Protein AF-A0A366DLR5-F1 (afdb_monomer_lite)

pLDDT: mean 93.13, std 11.35, range [49.44, 98.81]

Radius of gyration: 15.94 Å; chains: 1; bounding box: 35×44×44 Å

Structure (mmCIF, N/CA/C/O backbone):
data_AF-A0A366DLR5-F1
#
_entry.id   AF-A0A366DLR5-F1
#
loop_
_atom_site.group_PDB
_atom_site.id
_atom_site.type_symbol
_atom_site.label_atom_id
_atom_site.label_alt_id
_atom_site.label_comp_id
_atom_site.label_asym_id
_atom_site.label_entity_id
_atom_site.label_seq_id
_atom_site.pdbx_PDB_ins_code
_atom_site.Cartn_x
_atom_site.Cartn_y
_atom_site.Cartn_z
_atom_site.occupancy
_atom_site.B_iso_or_equiv
_atom_site.auth_seq_id
_atom_site.auth_comp_id
_atom_site.auth_asym_id
_atom_site.auth_atom_id
_atom_site.pdbx_PDB_model_num
ATOM 1 N N . MET A 1 1 ? -0.662 -30.181 -22.002 1.00 49.44 1 MET A N 1
ATOM 2 C CA . MET A 1 1 ? 0.762 -29.797 -22.051 1.00 49.44 1 MET A CA 1
ATOM 3 C C . MET A 1 1 ? 0.782 -28.300 -21.798 1.00 49.44 1 MET A C 1
ATOM 5 O O . MET A 1 1 ? 0.194 -27.587 -22.597 1.00 49.44 1 MET A O 1
ATOM 9 N N . TYR A 1 2 ? 1.262 -27.847 -20.638 1.00 55.06 2 TYR A N 1
ATOM 10 C CA . TYR A 1 2 ? 1.385 -26.409 -20.377 1.00 55.06 2 TYR A CA 1
ATOM 11 C C . TYR A 1 2 ? 2.626 -25.906 -21.109 1.00 55.06 2 TYR A C 1
ATOM 13 O O . TYR A 1 2 ? 3.671 -26.548 -21.035 1.00 55.06 2 TYR A O 1
ATOM 21 N N . ASP A 1 3 ? 2.463 -24.818 -21.850 1.00 57.66 3 ASP A N 1
ATOM 22 C CA . ASP A 1 3 ? 3.530 -24.156 -22.586 1.00 57.66 3 ASP A CA 1
ATOM 23 C C . ASP A 1 3 ? 4.570 -23.614 -21.592 1.00 57.66 3 ASP A C 1
ATOM 25 O O . ASP A 1 3 ? 4.265 -22.733 -20.784 1.00 57.66 3 ASP A O 1
ATOM 29 N N . LEU A 1 4 ? 5.768 -24.207 -21.595 1.00 58.19 4 LEU A N 1
ATOM 30 C CA . LEU A 1 4 ? 6.883 -23.809 -20.730 1.00 58.19 4 LEU A CA 1
ATOM 31 C C . LEU A 1 4 ? 7.588 -22.542 -21.247 1.00 58.19 4 LEU A C 1
ATOM 33 O O . LEU A 1 4 ? 8.409 -21.988 -20.520 1.00 58.19 4 LEU A O 1
ATOM 37 N N . ASP A 1 5 ? 7.226 -22.070 -22.447 1.00 63.03 5 ASP A N 1
ATOM 38 C CA . ASP A 1 5 ? 7.783 -20.882 -23.099 1.00 63.03 5 ASP A CA 1
ATOM 39 C C . ASP A 1 5 ? 6.862 -19.654 -22.978 1.00 63.03 5 ASP A C 1
ATOM 41 O O . ASP A 1 5 ? 7.168 -18.581 -23.508 1.00 63.03 5 ASP A O 1
ATOM 45 N N . ALA A 1 6 ? 5.742 -19.771 -22.250 1.00 59.56 6 ALA A N 1
ATOM 46 C CA . ALA A 1 6 ? 4.884 -18.629 -21.966 1.00 59.56 6 ALA A CA 1
ATOM 47 C C . ALA A 1 6 ? 5.700 -17.541 -21.236 1.00 59.56 6 ALA A C 1
ATOM 49 O O . ALA A 1 6 ? 6.269 -17.810 -20.169 1.00 59.56 6 ALA A O 1
ATOM 50 N N . PRO A 1 7 ? 5.767 -16.304 -21.767 1.00 66.25 7 PRO A N 1
ATOM 51 C CA . PRO A 1 7 ? 6.563 -15.257 -21.152 1.00 66.25 7 PRO A CA 1
ATOM 52 C C . PRO A 1 7 ? 6.052 -14.989 -19.738 1.00 66.25 7 PRO A C 1
ATOM 54 O O . PRO A 1 7 ? 4.843 -14.919 -19.489 1.00 66.25 7 PRO A O 1
ATOM 57 N N . ALA A 1 8 ? 6.983 -14.830 -18.796 1.00 82.25 8 ALA A N 1
ATOM 58 C CA . ALA A 1 8 ? 6.640 -14.453 -17.435 1.00 82.25 8 ALA A CA 1
ATOM 59 C C . ALA A 1 8 ? 5.773 -13.183 -17.463 1.00 82.25 8 ALA A C 1
ATOM 61 O O . ALA A 1 8 ? 6.131 -12.195 -18.100 1.00 82.25 8 ALA A O 1
ATOM 62 N N . ILE A 1 9 ? 4.631 -13.205 -16.768 1.00 85.06 9 ILE A N 1
ATOM 63 C CA . ILE A 1 9 ? 3.697 -12.069 -16.733 1.00 85.06 9 ILE A CA 1
ATOM 64 C C . ILE A 1 9 ? 4.459 -10.800 -16.292 1.00 85.06 9 ILE A C 1
ATOM 66 O O . ILE A 1 9 ? 5.100 -10.843 -15.234 1.00 85.06 9 ILE A O 1
ATOM 70 N N . PRO A 1 10 ? 4.392 -9.672 -17.022 1.00 93.00 10 PRO A N 1
ATOM 71 C CA . PRO A 1 10 ? 5.098 -8.452 -16.633 1.00 93.00 10 PRO A CA 1
ATOM 72 C C . PRO A 1 10 ? 4.747 -8.014 -15.208 1.00 93.00 10 PRO A C 1
ATOM 74 O O . PRO A 1 10 ? 3.615 -8.202 -14.743 1.00 93.00 10 PRO A O 1
ATOM 77 N N . ILE A 1 11 ? 5.714 -7.445 -14.484 1.00 95.62 11 ILE A N 1
ATOM 78 C CA . ILE A 1 11 ? 5.525 -7.111 -13.066 1.00 95.62 11 ILE A CA 1
ATOM 79 C C . ILE A 1 11 ? 4.389 -6.101 -12.870 1.00 95.62 11 ILE A C 1
ATOM 81 O O . ILE A 1 11 ? 3.554 -6.277 -11.979 1.00 95.62 11 ILE A O 1
ATOM 85 N N . LEU A 1 12 ? 4.278 -5.120 -13.772 1.00 96.12 12 LEU A N 1
ATOM 86 C CA . LEU A 1 12 ? 3.203 -4.132 -13.760 1.00 96.12 12 LEU A CA 1
ATOM 87 C C . LEU A 1 12 ? 1.836 -4.751 -14.070 1.00 96.12 12 LEU A C 1
ATOM 89 O O . LEU A 1 12 ? 0.842 -4.371 -13.455 1.00 96.12 12 LEU A O 1
ATOM 93 N N . SER A 1 13 ? 1.763 -5.776 -14.926 1.00 96.81 13 SER A N 1
ATOM 94 C CA . SER A 1 13 ? 0.507 -6.503 -15.158 1.00 96.81 13 SER A CA 1
ATOM 95 C C . SER A 1 13 ? 0.015 -7.199 -13.886 1.00 96.81 13 SER A C 1
ATOM 97 O O . SER A 1 13 ? -1.176 -7.146 -13.578 1.00 96.81 13 SER A O 1
ATOM 99 N N . ARG A 1 14 ? 0.919 -7.801 -13.098 1.00 97.19 14 ARG A N 1
ATOM 100 C CA . ARG A 1 14 ? 0.565 -8.398 -11.795 1.00 97.19 14 ARG A CA 1
ATOM 101 C C . ARG A 1 14 ? 0.145 -7.329 -10.788 1.00 97.19 14 ARG A C 1
ATOM 103 O O . ARG A 1 14 ? -0.864 -7.501 -10.110 1.00 97.19 14 ARG A O 1
ATOM 110 N N . HIS A 1 15 ? 0.881 -6.218 -10.730 1.00 98.00 15 HIS A N 1
ATOM 111 C CA . HIS A 1 15 ? 0.552 -5.064 -9.890 1.00 98.00 15 HIS A CA 1
ATOM 112 C C . HIS A 1 15 ? -0.872 -4.553 -10.164 1.00 98.00 15 HIS A C 1
ATOM 114 O O . HIS A 1 15 ? -1.688 -4.463 -9.243 1.00 98.00 15 HIS A O 1
ATOM 120 N N . PHE A 1 16 ? -1.217 -4.306 -11.432 1.00 98.00 16 PHE A N 1
ATOM 121 C CA . PHE A 1 16 ? -2.553 -3.838 -11.803 1.00 98.00 16 PHE A CA 1
ATOM 122 C C . PHE A 1 16 ? -3.643 -4.892 -11.581 1.00 98.00 16 PHE A C 1
ATOM 124 O O . PHE A 1 16 ? -4.751 -4.538 -11.176 1.00 98.00 16 PHE A O 1
ATOM 131 N N . ALA A 1 17 ? -3.340 -6.179 -11.772 1.00 98.38 17 ALA A N 1
ATOM 132 C CA . ALA A 1 17 ? -4.280 -7.254 -11.466 1.00 98.38 17 ALA A CA 1
ATOM 133 C C . ALA A 1 17 ? -4.634 -7.284 -9.971 1.00 98.38 17 ALA A C 1
ATOM 135 O O . ALA A 1 17 ? -5.813 -7.301 -9.616 1.00 98.38 17 ALA A O 1
ATOM 136 N N . PHE A 1 18 ? -3.640 -7.215 -9.079 1.00 98.69 18 PHE A N 1
ATOM 137 C CA . PHE A 1 18 ? -3.898 -7.165 -7.638 1.00 98.69 18 PHE A CA 1
ATOM 138 C C . PHE A 1 18 ? -4.658 -5.902 -7.228 1.00 98.69 18 PHE A C 1
ATOM 140 O O . PHE A 1 18 ? -5.573 -5.984 -6.408 1.00 98.69 18 PHE A O 1
ATOM 147 N N . GLN A 1 19 ? -4.357 -4.753 -7.840 1.00 98.62 19 GLN A N 1
ATOM 148 C CA . GLN A 1 19 ? -5.147 -3.539 -7.646 1.00 98.62 19 GLN A CA 1
ATOM 149 C C . GLN A 1 19 ? -6.617 -3.740 -8.052 1.00 98.62 19 GLN A C 1
ATOM 151 O O . GLN A 1 19 ? -7.512 -3.388 -7.283 1.00 98.62 19 GLN A O 1
ATOM 156 N N . ALA A 1 20 ? -6.889 -4.318 -9.224 1.00 98.69 20 ALA A N 1
ATOM 157 C CA . ALA A 1 20 ? -8.253 -4.562 -9.694 1.00 98.69 20 ALA A CA 1
ATOM 158 C C . ALA A 1 20 ? -9.023 -5.529 -8.777 1.00 98.69 20 ALA A C 1
ATOM 160 O O . ALA A 1 20 ? -10.197 -5.296 -8.470 1.00 98.69 20 ALA A O 1
ATOM 161 N N . ILE A 1 21 ? -8.353 -6.577 -8.289 1.00 98.62 21 ILE A N 1
ATOM 162 C CA . ILE A 1 21 ? -8.916 -7.532 -7.327 1.00 98.62 21 ILE A CA 1
ATOM 163 C C . ILE A 1 21 ? -9.238 -6.825 -6.004 1.00 98.62 21 ILE A C 1
ATOM 165 O O . ILE A 1 21 ? -10.355 -6.950 -5.502 1.00 98.62 21 ILE A O 1
ATOM 169 N N . CYS A 1 22 ? -8.304 -6.028 -5.474 1.00 98.69 22 CYS A N 1
ATOM 170 C CA . CYS A 1 22 ? -8.506 -5.247 -4.256 1.00 98.69 22 CYS A CA 1
ATOM 171 C C . CYS A 1 22 ? -9.728 -4.323 -4.368 1.00 98.69 22 CYS A C 1
ATOM 173 O O . CYS A 1 22 ? -10.607 -4.358 -3.508 1.00 98.69 22 CYS A O 1
ATOM 175 N N . ILE A 1 23 ? -9.821 -3.545 -5.453 1.00 98.62 23 ILE A N 1
ATOM 176 C CA . ILE A 1 23 ? -10.939 -2.624 -5.709 1.00 98.62 23 ILE A CA 1
ATOM 177 C C . ILE A 1 23 ? -12.269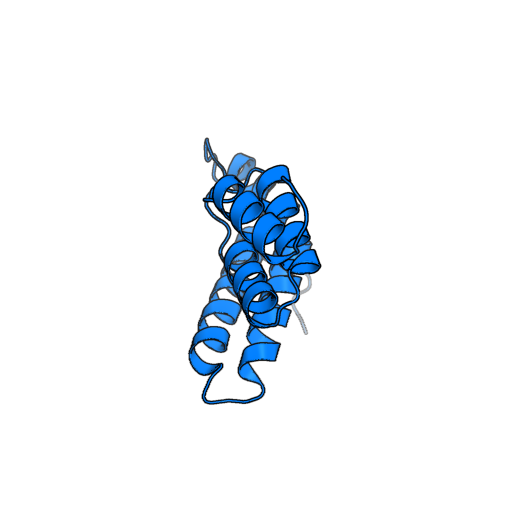 -3.381 -5.759 1.00 98.62 23 ILE A C 1
ATOM 179 O O . ILE A 1 23 ? -13.262 -2.931 -5.182 1.00 98.62 23 ILE A O 1
ATOM 183 N N . SER A 1 24 ? -12.287 -4.523 -6.448 1.00 98.38 24 SER A N 1
ATOM 184 C CA . SER A 1 24 ? -13.490 -5.337 -6.618 1.00 98.38 24 SER A CA 1
ATOM 185 C C . SER A 1 24 ? -13.969 -5.883 -5.280 1.00 98.38 24 SER A C 1
ATOM 187 O O . SER A 1 24 ? -15.108 -5.637 -4.901 1.00 98.38 24 SER A O 1
ATOM 189 N N . TYR A 1 25 ? -13.096 -6.533 -4.514 1.00 98.56 25 TYR A N 1
ATOM 190 C CA . TYR A 1 25 ? -13.450 -7.055 -3.198 1.00 98.56 25 TYR A CA 1
ATOM 191 C C . TYR A 1 25 ? -13.815 -5.947 -2.203 1.00 98.56 25 TYR A C 1
ATOM 193 O O . TYR A 1 25 ? -14.840 -6.027 -1.530 1.00 98.56 25 TYR A O 1
ATOM 201 N N . TYR A 1 26 ? -13.055 -4.849 -2.148 1.00 98.19 26 TYR A N 1
ATOM 202 C CA . TYR A 1 26 ? -13.353 -3.764 -1.210 1.00 98.19 26 TYR A CA 1
ATOM 203 C C . TYR A 1 26 ? -14.712 -3.101 -1.481 1.00 98.19 26 TYR A C 1
ATOM 205 O O . TYR A 1 26 ? -15.335 -2.569 -0.557 1.00 98.19 26 TYR A O 1
ATOM 213 N N . ARG A 1 27 ? -15.208 -3.145 -2.726 1.00 98.12 27 ARG A N 1
ATOM 214 C CA . ARG A 1 27 ? -16.564 -2.693 -3.073 1.00 98.12 27 ARG A CA 1
ATOM 215 C C . ARG A 1 27 ? -17.653 -3.506 -2.363 1.00 98.12 27 ARG A C 1
ATOM 217 O O . ARG A 1 27 ? -18.645 -2.912 -1.959 1.00 98.12 27 ARG A O 1
ATOM 224 N N . TRP A 1 28 ? -17.450 -4.810 -2.178 1.00 97.69 28 TRP A N 1
ATOM 225 C CA . TRP A 1 28 ? -18.421 -5.742 -1.583 1.00 97.69 28 TRP A CA 1
ATOM 226 C C . TRP A 1 28 ? -18.239 -5.972 -0.078 1.00 97.69 28 TRP A C 1
ATOM 228 O O . TRP A 1 28 ? -19.001 -6.719 0.523 1.00 97.69 28 TRP A O 1
ATOM 238 N N . ARG A 1 29 ? -17.265 -5.304 0.549 1.00 97.50 29 ARG A N 1
ATOM 239 C CA . ARG A 1 29 ? -16.853 -5.508 1.953 1.00 97.50 29 ARG A CA 1
ATOM 240 C C . ARG A 1 29 ? -17.966 -5.442 3.014 1.00 97.50 29 ARG A C 1
ATOM 242 O O . ARG A 1 29 ? -17.753 -5.945 4.105 1.00 97.50 29 ARG A O 1
ATOM 249 N N . ASP A 1 30 ? -19.069 -4.746 2.729 1.00 96.44 30 ASP A N 1
ATOM 250 C CA . ASP A 1 30 ? -20.182 -4.535 3.670 1.00 96.44 30 ASP A CA 1
ATOM 251 C C . ASP A 1 30 ? -21.371 -5.479 3.364 1.00 96.44 30 ASP A C 1
ATOM 253 O O . ASP A 1 30 ? -22.408 -5.395 4.015 1.00 96.44 30 ASP A O 1
ATOM 257 N N . VAL A 1 31 ? -21.243 -6.338 2.342 1.00 96.81 31 VAL A N 1
ATOM 258 C CA . VAL A 1 31 ? -22.293 -7.244 1.838 1.00 96.81 31 VAL A CA 1
ATOM 259 C C . VAL A 1 31 ? -21.855 -8.710 1.893 1.00 96.81 31 VAL A C 1
ATOM 261 O O . VAL A 1 31 ? -22.683 -9.577 2.147 1.00 96.81 31 VAL A O 1
ATOM 264 N N . ASP A 1 32 ? -20.574 -8.988 1.648 1.00 96.62 32 ASP A N 1
ATOM 265 C CA . ASP A 1 32 ? -19.990 -10.331 1.670 1.00 96.62 32 ASP A CA 1
ATOM 266 C C . ASP A 1 32 ? -18.874 -10.395 2.723 1.00 96.62 32 ASP A C 1
ATOM 268 O O . ASP A 1 32 ? -17.875 -9.671 2.636 1.00 96.62 32 ASP A O 1
ATOM 272 N N . ASP A 1 33 ? -19.036 -11.287 3.702 1.00 94.88 33 ASP A N 1
ATOM 273 C CA . ASP A 1 33 ? -18.113 -11.473 4.825 1.00 94.88 33 ASP A CA 1
ATOM 274 C C . ASP A 1 33 ? -16.690 -11.857 4.377 1.00 94.88 33 ASP A C 1
ATOM 276 O O . ASP A 1 33 ? -15.709 -11.541 5.059 1.00 94.88 33 ASP A O 1
ATOM 280 N N . PHE A 1 34 ? -16.534 -12.478 3.203 1.00 96.12 34 PHE A N 1
ATOM 281 C CA . PHE A 1 34 ? -15.225 -12.830 2.646 1.00 96.12 34 PHE A CA 1
ATOM 282 C C . PHE A 1 34 ? -14.555 -11.666 1.916 1.00 96.12 34 PHE A C 1
ATOM 284 O O . PHE A 1 34 ? -13.330 -11.653 1.743 1.00 96.12 34 PHE A O 1
ATOM 291 N N . ALA A 1 35 ? -15.324 -10.657 1.508 1.00 97.88 35 ALA A N 1
ATOM 292 C CA . ALA A 1 35 ? -14.829 -9.623 0.616 1.00 97.88 35 ALA A CA 1
ATOM 293 C C . ALA A 1 35 ? -13.771 -8.730 1.276 1.00 97.88 35 ALA A C 1
ATOM 295 O O . ALA A 1 35 ? -12.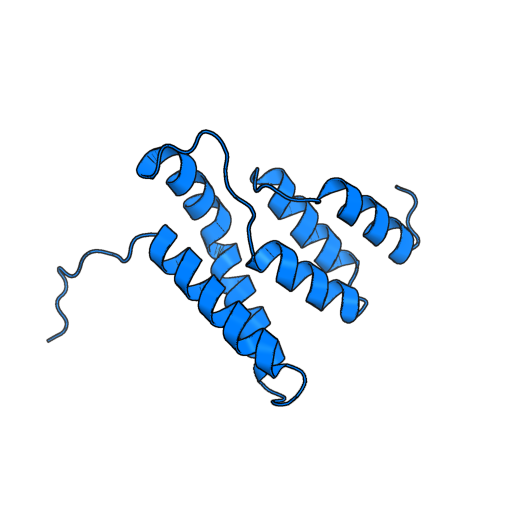801 -8.332 0.631 1.00 97.88 35 ALA A O 1
ATOM 296 N N . ILE A 1 36 ? -13.864 -8.465 2.583 1.00 98.06 36 ILE A N 1
ATOM 297 C CA . ILE A 1 36 ? -12.792 -7.729 3.267 1.00 98.06 36 ILE A CA 1
ATOM 298 C C . ILE A 1 36 ? -11.477 -8.526 3.301 1.00 98.06 36 ILE A C 1
ATOM 300 O O . ILE A 1 36 ? -10.407 -7.936 3.153 1.00 98.06 36 ILE A O 1
ATOM 304 N N . GLY A 1 37 ? -11.550 -9.853 3.454 1.00 98.19 37 GLY A N 1
ATOM 305 C CA . GLY A 1 37 ? -10.391 -10.746 3.420 1.00 98.19 37 GLY A CA 1
ATOM 306 C C . GLY A 1 37 ? -9.726 -10.751 2.045 1.00 98.19 37 GLY A C 1
ATOM 307 O O . GLY A 1 37 ? -8.525 -10.506 1.949 1.00 98.19 37 GLY A O 1
ATOM 308 N N . GLY A 1 38 ? -10.518 -10.901 0.980 1.00 98.50 38 GLY A N 1
ATOM 309 C CA . GLY A 1 38 ? -10.020 -10.864 -0.399 1.00 98.50 38 GLY A CA 1
ATOM 310 C C . GLY A 1 38 ? -9.360 -9.532 -0.773 1.00 98.50 38 GLY A C 1
ATOM 311 O O . GLY A 1 38 ? -8.336 -9.510 -1.458 1.00 98.50 38 GLY A O 1
ATOM 312 N N . ALA A 1 39 ? -9.885 -8.406 -0.275 1.00 98.69 39 ALA A N 1
ATOM 313 C CA . ALA A 1 39 ? -9.268 -7.097 -0.489 1.00 98.69 39 ALA A CA 1
ATOM 314 C C . ALA A 1 39 ? -7.889 -6.981 0.184 1.00 98.69 39 ALA A C 1
ATOM 316 O O . ALA A 1 39 ? -6.974 -6.389 -0.391 1.00 98.69 39 ALA A O 1
ATOM 317 N N . ILE A 1 40 ? -7.738 -7.540 1.388 1.00 98.75 40 ILE A N 1
ATOM 318 C CA . ILE A 1 40 ? -6.472 -7.543 2.133 1.00 98.75 40 ILE A CA 1
ATOM 319 C C . ILE A 1 40 ? -5.454 -8.458 1.465 1.00 98.75 40 ILE A C 1
ATOM 321 O O . ILE A 1 40 ? -4.333 -8.021 1.230 1.00 98.75 40 ILE A O 1
ATOM 325 N N . GLU A 1 41 ? -5.845 -9.675 1.095 1.00 98.75 41 GLU A N 1
ATOM 326 C CA . GLU A 1 41 ? -4.950 -10.624 0.428 1.00 98.75 41 GLU A CA 1
ATOM 327 C C . GLU A 1 41 ? -4.412 -10.044 -0.891 1.00 98.75 41 GLU A C 1
ATOM 329 O O . GLU A 1 41 ? -3.220 -10.131 -1.192 1.00 98.75 41 GLU A O 1
ATOM 334 N N . ALA A 1 42 ? -5.275 -9.381 -1.667 1.00 98.75 42 ALA A N 1
ATOM 335 C CA . ALA A 1 42 ? -4.861 -8.682 -2.877 1.00 98.75 42 ALA A CA 1
ATOM 336 C C . ALA A 1 42 ? -3.874 -7.545 -2.576 1.00 98.75 42 ALA A C 1
ATOM 338 O O . ALA A 1 42 ? -2.881 -7.380 -3.289 1.00 98.75 42 ALA A O 1
ATOM 339 N N . CYS A 1 43 ? -4.102 -6.787 -1.500 1.00 98.81 43 CYS A N 1
ATOM 340 C CA . CYS A 1 43 ? -3.147 -5.781 -1.058 1.00 98.81 43 CYS A CA 1
ATOM 341 C C . CYS A 1 43 ? -1.797 -6.394 -0.685 1.00 98.81 43 CYS A C 1
ATOM 343 O O . CYS A 1 43 ? -0.773 -5.908 -1.153 1.00 98.81 43 CYS A O 1
ATOM 345 N N . GLU A 1 44 ? -1.777 -7.454 0.117 1.00 98.75 44 GLU A N 1
ATOM 346 C CA . GLU A 1 44 ? -0.551 -8.130 0.551 1.00 98.75 44 GLU A CA 1
ATOM 347 C C . GLU A 1 44 ? 0.247 -8.670 -0.638 1.00 98.75 44 GLU A C 1
ATOM 349 O O . GLU A 1 44 ? 1.450 -8.421 -0.735 1.00 98.75 44 GLU A O 1
ATOM 354 N N . LYS A 1 45 ? -0.427 -9.314 -1.599 1.00 98.69 45 LYS A N 1
ATOM 355 C CA . LYS A 1 45 ? 0.185 -9.769 -2.856 1.00 98.69 45 LYS A CA 1
ATOM 356 C C . LYS A 1 45 ? 0.760 -8.613 -3.673 1.00 98.69 45 LYS A C 1
ATOM 358 O O . LYS A 1 45 ? 1.858 -8.730 -4.209 1.00 98.69 45 LYS A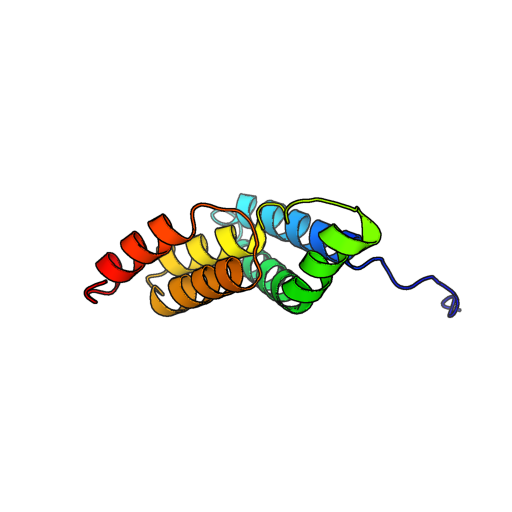 O 1
ATOM 363 N N . SER A 1 46 ? 0.054 -7.485 -3.737 1.00 98.56 46 SER A N 1
ATOM 364 C CA . SER A 1 46 ? 0.549 -6.287 -4.418 1.00 98.56 46 SER A CA 1
ATOM 365 C C . SER A 1 46 ? 1.768 -5.675 -3.727 1.00 98.56 46 SER A C 1
ATOM 367 O O . SER A 1 46 ? 2.680 -5.212 -4.403 1.00 98.56 46 SER A O 1
ATOM 369 N N . LEU A 1 47 ? 1.789 -5.672 -2.394 1.00 98.50 47 LEU A N 1
ATOM 370 C CA . LEU A 1 47 ? 2.895 -5.151 -1.592 1.00 98.50 47 LEU A CA 1
ATOM 371 C C . LEU A 1 47 ? 4.134 -6.046 -1.667 1.00 98.50 47 LEU A C 1
ATOM 373 O O . LEU A 1 47 ? 5.252 -5.547 -1.624 1.00 98.50 47 LEU A O 1
ATOM 377 N N . ALA A 1 48 ? 3.956 -7.358 -1.827 1.00 98.50 48 ALA A N 1
ATOM 378 C CA . ALA A 1 48 ? 5.068 -8.290 -2.004 1.00 98.50 48 ALA A CA 1
ATOM 379 C C . ALA A 1 48 ? 5.912 -7.987 -3.257 1.00 98.50 48 ALA A C 1
ATOM 381 O O . ALA A 1 48 ? 7.092 -8.326 -3.298 1.00 98.50 48 ALA A O 1
ATOM 382 N N . ILE A 1 49 ? 5.321 -7.332 -4.261 1.00 98.31 49 ILE A N 1
ATOM 383 C CA . ILE A 1 49 ? 5.991 -6.947 -5.509 1.00 98.31 49 ILE A CA 1
ATOM 384 C C . ILE A 1 49 ? 6.187 -5.433 -5.655 1.00 98.31 49 ILE A C 1
ATOM 386 O O . ILE A 1 49 ? 6.580 -4.979 -6.728 1.00 98.31 49 ILE A O 1
ATOM 390 N N . SER A 1 50 ? 5.912 -4.631 -4.621 1.00 98.19 50 SER A N 1
ATOM 391 C CA . SER A 1 50 ? 5.842 -3.172 -4.763 1.00 98.19 50 SER A CA 1
ATOM 392 C C . SER A 1 50 ? 7.174 -2.551 -5.181 1.00 98.19 50 SER A C 1
ATOM 394 O O . SER A 1 50 ? 7.198 -1.755 -6.108 1.00 98.19 50 SER A O 1
ATOM 396 N N . LYS A 1 51 ? 8.304 -2.968 -4.603 1.00 98.00 51 LYS A N 1
ATOM 397 C CA . LYS A 1 51 ? 9.625 -2.455 -5.015 1.00 98.00 51 LYS A CA 1
ATOM 398 C C . LYS A 1 51 ? 9.930 -2.721 -6.490 1.00 98.00 51 LYS A C 1
ATOM 400 O O . LYS A 1 51 ? 10.321 -1.808 -7.204 1.00 98.00 51 LYS A O 1
ATOM 405 N N . LEU A 1 52 ? 9.662 -3.942 -6.954 1.00 97.50 52 LEU A N 1
ATOM 406 C CA . LEU A 1 52 ? 9.868 -4.317 -8.355 1.00 97.50 52 LEU A CA 1
ATOM 407 C C . LEU A 1 52 ? 8.924 -3.545 -9.289 1.00 97.50 52 LEU A C 1
ATOM 409 O O . LEU A 1 52 ? 9.319 -3.140 -10.375 1.00 97.50 52 LEU A O 1
ATOM 413 N N . ALA A 1 53 ? 7.679 -3.306 -8.866 1.00 97.69 53 ALA A N 1
ATOM 414 C CA . ALA A 1 53 ? 6.740 -2.488 -9.628 1.00 97.69 53 ALA A CA 1
ATOM 415 C C . ALA A 1 53 ? 7.179 -1.013 -9.693 1.00 97.69 53 ALA A C 1
ATOM 417 O O . ALA A 1 53 ? 7.092 -0.401 -10.753 1.00 97.69 53 ALA A O 1
ATOM 418 N N . ALA A 1 54 ? 7.678 -0.448 -8.590 1.00 97.31 54 ALA A N 1
ATOM 419 C CA . ALA A 1 54 ? 8.227 0.906 -8.549 1.00 97.31 54 ALA A CA 1
ATOM 420 C C . ALA A 1 54 ? 9.422 1.066 -9.506 1.00 97.31 54 ALA A C 1
ATOM 422 O O . ALA A 1 54 ? 9.470 2.026 -10.273 1.00 97.31 54 ALA A O 1
ATOM 423 N N . GLU A 1 55 ? 10.344 0.100 -9.509 1.00 96.25 55 GLU A N 1
ATOM 424 C CA . GLU A 1 55 ? 11.475 0.058 -10.442 1.00 96.25 55 GLU A CA 1
ATOM 425 C C . GLU A 1 55 ? 11.007 -0.031 -11.902 1.00 96.25 55 GLU A C 1
ATOM 427 O O . GLU A 1 55 ? 11.489 0.724 -12.745 1.00 96.25 55 GLU A O 1
ATOM 432 N N . ALA A 1 56 ? 10.021 -0.884 -12.201 1.00 95.69 56 ALA A N 1
ATOM 433 C CA . ALA A 1 56 ? 9.478 -1.024 -13.552 1.00 95.69 56 ALA A CA 1
ATOM 434 C C . ALA A 1 56 ? 8.795 0.255 -14.066 1.00 95.69 56 ALA A C 1
ATOM 436 O O . ALA A 1 56 ? 8.954 0.593 -15.238 1.00 95.69 56 ALA A O 1
ATOM 437 N N . PHE A 1 57 ? 8.110 1.025 -13.210 1.00 96.06 57 PHE A N 1
ATOM 438 C CA . PHE A 1 57 ? 7.568 2.332 -13.610 1.00 96.06 57 PHE A CA 1
ATOM 439 C C . PHE A 1 57 ? 8.661 3.303 -14.083 1.00 96.06 57 PHE A C 1
ATOM 441 O O . PHE A 1 57 ? 8.454 4.046 -15.040 1.00 96.06 57 PHE A O 1
ATOM 448 N N . ILE A 1 58 ? 9.831 3.291 -13.441 1.00 93.62 58 ILE A N 1
ATOM 449 C CA . ILE A 1 58 ? 10.947 4.174 -13.805 1.00 93.62 58 ILE A CA 1
ATOM 450 C C . ILE A 1 58 ? 11.681 3.645 -15.044 1.00 93.62 58 ILE A C 1
ATOM 452 O O . ILE A 1 58 ? 11.992 4.408 -15.953 1.00 93.62 58 ILE A O 1
ATOM 456 N N . ILE A 1 59 ? 11.986 2.346 -15.082 1.00 90.81 59 ILE A N 1
ATOM 457 C CA . ILE A 1 59 ? 12.888 1.761 -16.084 1.00 90.81 59 ILE A CA 1
ATOM 458 C C . ILE A 1 59 ? 12.147 1.391 -17.371 1.00 90.81 59 ILE A C 1
ATOM 460 O O . ILE A 1 59 ? 12.599 1.737 -18.463 1.00 90.81 59 ILE A O 1
ATOM 464 N N . GLU A 1 60 ? 11.033 0.667 -17.251 1.00 87.50 60 GLU A N 1
ATOM 465 C CA . GLU A 1 60 ? 10.302 0.111 -18.396 1.00 87.50 60 GLU A CA 1
ATOM 466 C C . GLU A 1 60 ? 9.375 1.170 -18.999 1.00 87.50 60 GLU A C 1
ATOM 468 O O . GLU A 1 60 ? 9.420 1.428 -20.202 1.00 87.50 60 GLU A O 1
ATOM 473 N N . GLU A 1 61 ? 8.601 1.844 -18.145 1.00 85.94 61 GLU A N 1
ATOM 474 C CA . GLU A 1 61 ? 7.611 2.844 -18.567 1.00 85.94 61 GLU A CA 1
ATOM 475 C C . GLU A 1 61 ? 8.187 4.265 -18.675 1.00 85.94 61 GLU A C 1
ATOM 477 O O . GLU A 1 61 ? 7.530 5.157 -19.213 1.00 85.94 61 GLU A O 1
ATOM 482 N N . LYS A 1 62 ? 9.430 4.485 -18.217 1.00 90.06 62 LYS A N 1
ATOM 483 C CA . LYS A 1 62 ? 10.145 5.775 -18.284 1.00 90.06 62 LYS A CA 1
ATOM 484 C C . LYS A 1 62 ? 9.406 6.925 -17.598 1.00 90.06 62 LYS A C 1
ATOM 486 O O . LYS A 1 62 ? 9.424 8.056 -18.081 1.00 90.06 62 LYS A O 1
ATOM 491 N N . PHE A 1 63 ? 8.737 6.647 -16.482 1.00 89.81 63 PHE A N 1
ATOM 492 C CA . PHE A 1 63 ? 8.092 7.696 -15.701 1.00 89.81 63 PHE A CA 1
ATOM 493 C C . PHE A 1 63 ? 9.141 8.461 -14.890 1.00 89.81 63 PHE A C 1
ATOM 495 O O . PHE A 1 63 ? 9.963 7.860 -14.201 1.00 89.81 63 PHE A O 1
ATOM 502 N N . ASP A 1 64 ? 9.044 9.791 -14.887 1.00 91.12 64 ASP A N 1
ATOM 503 C CA . ASP A 1 64 ? 9.878 10.646 -14.028 1.00 91.12 64 ASP A CA 1
ATOM 504 C C . ASP A 1 64 ? 9.544 10.477 -12.536 1.00 91.12 64 ASP A C 1
ATOM 506 O O . ASP A 1 64 ? 10.351 10.785 -11.659 1.00 91.12 64 ASP A O 1
ATOM 510 N N . ILE A 1 65 ? 8.327 10.009 -12.241 1.00 91.50 65 ILE A N 1
ATOM 511 C CA . ILE A 1 65 ? 7.787 9.847 -10.892 1.00 91.50 65 ILE A CA 1
ATOM 512 C C . ILE A 1 65 ? 6.970 8.557 -10.784 1.00 91.50 65 ILE A C 1
ATOM 514 O O . ILE A 1 65 ? 6.139 8.255 -11.641 1.00 91.50 65 ILE A O 1
ATOM 518 N N . ILE A 1 66 ? 7.149 7.818 -9.689 1.00 95.31 66 ILE A N 1
ATOM 519 C CA . ILE A 1 66 ? 6.338 6.629 -9.406 1.00 95.31 66 ILE A CA 1
ATOM 520 C C . ILE A 1 66 ? 4.913 7.097 -9.044 1.00 95.31 66 ILE A C 1
ATOM 522 O O . ILE A 1 66 ? 4.765 7.991 -8.203 1.00 95.31 66 ILE A O 1
ATOM 526 N N . PRO A 1 67 ? 3.846 6.536 -9.647 1.00 96.31 67 PRO A N 1
ATOM 527 C CA . PRO A 1 67 ? 2.473 6.977 -9.396 1.00 96.31 67 PRO A CA 1
ATOM 528 C C . PRO A 1 67 ? 2.013 6.668 -7.963 1.00 96.31 67 PRO A C 1
ATOM 530 O O . PRO A 1 67 ? 2.762 6.178 -7.121 1.00 96.31 67 PRO A O 1
ATOM 533 N N . SER A 1 68 ? 0.754 6.962 -7.640 1.00 96.94 68 SER A N 1
ATOM 534 C CA . SER A 1 68 ? 0.193 6.561 -6.348 1.00 96.94 68 SER A CA 1
ATOM 535 C C . SER A 1 68 ? -0.133 5.069 -6.304 1.00 96.94 68 SER A C 1
ATOM 537 O O . SER A 1 68 ? -0.769 4.557 -7.224 1.00 96.94 68 SER A O 1
ATOM 539 N N . HIS A 1 69 ? 0.190 4.392 -5.201 1.00 98.06 69 HIS A N 1
ATOM 540 C CA . HIS A 1 69 ? -0.109 2.968 -5.043 1.00 98.06 69 HIS A CA 1
ATOM 541 C C . HIS A 1 69 ? -1.463 2.734 -4.355 1.00 98.06 69 HIS A C 1
ATOM 543 O O . HIS A 1 69 ? -1.615 2.971 -3.151 1.00 98.06 69 HIS A O 1
ATOM 549 N N . HIS A 1 70 ? -2.433 2.164 -5.081 1.00 98.56 70 HIS A N 1
ATOM 550 C CA . HIS A 1 70 ? -3.776 1.909 -4.544 1.00 98.56 70 HIS A CA 1
ATOM 551 C C . HIS A 1 70 ? -3.765 0.992 -3.310 1.00 98.56 70 HIS A C 1
ATOM 553 O O . HIS A 1 70 ? -4.269 1.377 -2.256 1.00 98.56 70 HIS A O 1
ATOM 559 N N . CYS A 1 71 ? -3.155 -0.196 -3.414 1.00 98.69 71 CYS A N 1
ATOM 560 C CA . CYS A 1 71 ? -3.176 -1.188 -2.335 1.00 98.69 71 CYS A CA 1
ATOM 561 C C . CYS A 1 71 ? -2.516 -0.715 -1.030 1.00 98.69 71 CYS A C 1
ATOM 563 O O . CYS A 1 71 ? -3.066 -0.978 0.036 1.00 98.69 71 CYS A O 1
ATOM 565 N N . PHE A 1 72 ? -1.411 0.046 -1.071 1.00 98.69 72 PHE A N 1
ATOM 566 C CA . PHE A 1 72 ? -0.849 0.653 0.147 1.00 98.69 72 PHE A CA 1
ATOM 567 C C . PHE A 1 72 ? -1.867 1.559 0.846 1.00 98.69 72 PHE A C 1
ATOM 569 O O . PHE A 1 72 ? -2.111 1.424 2.048 1.00 98.69 72 PHE A O 1
ATOM 576 N N . LYS A 1 73 ? -2.503 2.463 0.088 1.00 98.56 73 LYS A N 1
ATOM 577 C CA . LYS A 1 73 ? -3.505 3.391 0.625 1.00 98.56 73 LYS A CA 1
ATOM 578 C C . LYS A 1 73 ? -4.722 2.645 1.165 1.00 98.56 73 LYS A C 1
ATOM 580 O O . LYS A 1 73 ? -5.168 2.930 2.277 1.00 98.56 73 LYS A O 1
ATOM 585 N N . GLN A 1 74 ? -5.252 1.698 0.396 1.00 98.69 74 GLN A N 1
ATOM 586 C CA . GLN A 1 74 ? -6.455 0.953 0.748 1.00 98.69 74 GLN A CA 1
ATOM 587 C C . GLN A 1 74 ? -6.228 0.070 1.978 1.00 98.69 74 GLN A C 1
ATOM 589 O O . GLN A 1 74 ? -7.060 0.072 2.887 1.00 98.69 74 GLN A O 1
ATOM 594 N N . TYR A 1 75 ? -5.084 -0.613 2.066 1.00 98.69 75 TYR A N 1
ATOM 595 C CA . TYR A 1 75 ? -4.762 -1.448 3.219 1.00 98.69 75 TYR A CA 1
ATOM 596 C C . TYR A 1 75 ? -4.533 -0.608 4.480 1.00 98.69 75 TYR A C 1
ATOM 598 O O . TYR A 1 75 ? -5.074 -0.926 5.537 1.00 98.69 75 TYR A O 1
ATOM 606 N N . ALA A 1 76 ? -3.849 0.536 4.366 1.00 98.56 76 ALA A N 1
ATOM 607 C CA . ALA A 1 76 ? -3.708 1.462 5.487 1.00 98.56 76 ALA A CA 1
ATOM 608 C C . AL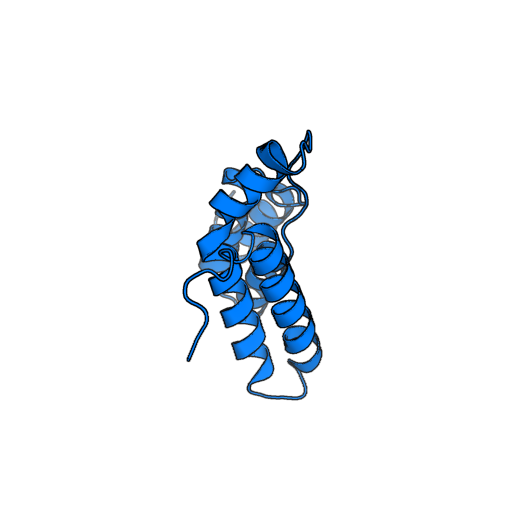A A 1 76 ? -5.071 1.980 5.989 1.00 98.56 76 ALA A C 1
ATOM 610 O O . ALA A 1 76 ? -5.258 2.121 7.193 1.00 98.56 76 ALA A O 1
ATOM 611 N N . ILE A 1 77 ? -6.038 2.239 5.095 1.00 98.12 77 ILE A N 1
ATOM 612 C CA . ILE A 1 77 ? -7.415 2.615 5.475 1.00 98.12 77 ILE A CA 1
ATOM 613 C C . ILE A 1 77 ? -8.128 1.470 6.201 1.00 98.12 77 ILE A C 1
ATOM 615 O O . ILE A 1 77 ? -8.819 1.719 7.187 1.00 98.12 77 ILE A O 1
ATOM 619 N N . ILE A 1 78 ? -7.991 0.233 5.716 1.00 98.31 78 ILE A N 1
ATOM 620 C CA . ILE A 1 78 ? -8.608 -0.946 6.339 1.00 98.31 78 ILE A CA 1
ATOM 621 C C . ILE A 1 78 ? -8.085 -1.127 7.768 1.00 98.31 78 ILE A C 1
ATOM 623 O O . ILE A 1 78 ? -8.881 -1.226 8.700 1.00 98.31 78 ILE A O 1
ATOM 627 N N . GLU A 1 79 ? -6.767 -1.092 7.953 1.00 98.44 79 GLU A N 1
ATOM 628 C CA . GLU A 1 79 ? -6.143 -1.257 9.269 1.00 98.44 79 GLU A CA 1
ATOM 629 C C . GLU A 1 79 ? -6.446 -0.074 10.200 1.00 98.44 79 GLU A C 1
ATOM 631 O O . GLU A 1 79 ? -6.736 -0.282 11.376 1.00 98.44 79 GLU A O 1
ATOM 636 N N . GLU A 1 80 ? -6.496 1.158 9.678 1.00 97.50 80 GLU A N 1
ATOM 637 C CA . GLU A 1 80 ? -6.939 2.335 10.440 1.00 97.50 80 GLU A CA 1
ATOM 638 C C . GLU A 1 80 ? -8.384 2.169 10.943 1.00 97.50 80 GLU A C 1
ATOM 640 O O . GLU A 1 80 ? -8.658 2.445 12.110 1.00 97.50 80 GLU A O 1
ATOM 645 N N . LYS A 1 81 ? -9.308 1.684 10.099 1.00 96.19 81 LYS A N 1
ATOM 646 C CA . LYS A 1 81 ? -10.709 1.427 10.483 1.00 96.19 81 LYS A CA 1
ATOM 647 C C . LYS A 1 81 ? -10.849 0.305 11.517 1.00 96.19 81 LYS A C 1
ATOM 649 O O . LYS A 1 81 ? -11.767 0.353 12.326 1.00 96.19 81 LYS A O 1
ATOM 654 N N . ARG A 1 82 ? -9.939 -0.673 11.513 1.00 96.19 82 ARG A N 1
ATOM 655 C CA . ARG A 1 82 ? -9.865 -1.756 12.511 1.00 96.19 82 ARG A CA 1
ATOM 656 C C . ARG A 1 82 ? -9.174 -1.342 13.815 1.00 96.19 82 ARG A C 1
ATOM 658 O O . ARG A 1 82 ? -9.039 -2.164 14.712 1.00 96.19 82 ARG A O 1
ATOM 665 N N . GLY A 1 83 ? -8.704 -0.096 13.919 1.00 96.00 83 GLY A N 1
ATOM 666 C CA . GLY A 1 83 ? -7.945 0.392 15.073 1.00 96.00 83 GLY A CA 1
ATOM 667 C C . GLY A 1 83 ? -6.488 -0.082 15.115 1.00 96.00 83 GLY A C 1
ATOM 668 O O . GLY A 1 83 ? -5.768 0.229 16.062 1.00 96.00 83 GLY A O 1
ATOM 669 N N . ASN A 1 84 ? -6.008 -0.785 14.086 1.00 97.31 84 ASN A N 1
ATOM 670 C CA . ASN A 1 84 ? -4.622 -1.230 13.984 1.00 97.31 84 ASN A CA 1
ATOM 671 C C . ASN A 1 84 ? -3.725 -0.112 13.425 1.00 97.31 84 ASN A C 1
ATOM 673 O O . ASN A 1 84 ? -3.176 -0.181 12.318 1.00 97.31 84 ASN A O 1
ATOM 677 N N . PHE A 1 85 ? -3.577 0.960 14.205 1.00 96.81 85 PHE A N 1
ATOM 678 C CA . PHE A 1 85 ? -2.811 2.139 13.796 1.00 96.81 85 PHE A CA 1
ATOM 679 C C . PHE A 1 85 ? -1.331 1.826 13.555 1.00 96.81 85 PHE A C 1
ATOM 681 O O . PHE A 1 85 ? -0.728 2.405 12.654 1.00 96.81 85 PHE A O 1
ATOM 688 N N . ALA A 1 86 ? -0.754 0.872 14.292 1.00 96.50 86 ALA A N 1
ATOM 689 C CA . ALA A 1 86 ? 0.634 0.456 14.107 1.00 96.50 86 ALA A CA 1
ATOM 690 C C . ALA A 1 86 ? 0.878 -0.122 12.702 1.00 96.50 86 A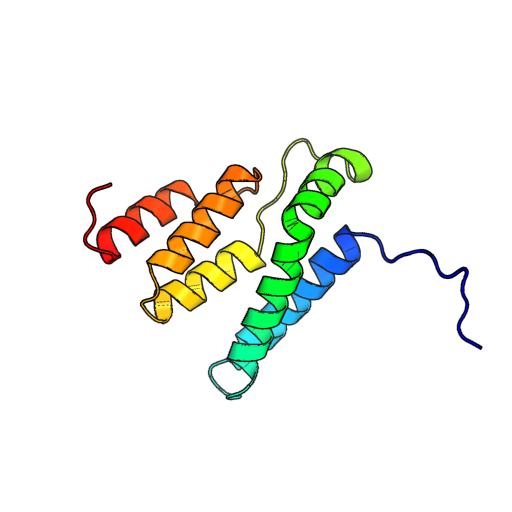LA A C 1
ATOM 692 O O . ALA A 1 86 ? 1.809 0.304 12.012 1.00 96.50 86 ALA A O 1
ATOM 693 N N . LYS A 1 87 ? 0.013 -1.035 12.236 1.00 98.00 87 LYS A N 1
ATOM 694 C CA . LYS A 1 87 ? 0.103 -1.585 10.876 1.00 98.00 87 LYS A CA 1
ATOM 695 C C . LYS A 1 87 ? -0.176 -0.517 9.819 1.00 98.00 87 LYS A C 1
ATOM 697 O O . LYS A 1 87 ? 0.567 -0.437 8.844 1.00 98.00 87 LYS A O 1
ATOM 702 N N . ALA A 1 88 ? -1.172 0.347 10.025 1.00 98.31 88 ALA A N 1
ATOM 703 C CA . ALA A 1 88 ? -1.451 1.454 9.107 1.00 98.31 88 ALA A CA 1
ATOM 704 C C . ALA A 1 88 ? -0.246 2.407 8.950 1.00 98.31 88 ALA A C 1
ATOM 706 O O . ALA A 1 88 ? 0.060 2.840 7.835 1.00 98.31 88 ALA A O 1
ATOM 707 N N . ILE A 1 89 ? 0.477 2.694 10.040 1.00 98.12 89 ILE A N 1
ATOM 708 C CA . ILE A 1 89 ? 1.716 3.488 10.020 1.00 98.12 89 ILE A CA 1
ATOM 709 C C . ILE A 1 89 ? 2.811 2.755 9.253 1.00 98.12 89 ILE A C 1
ATOM 711 O O . ILE A 1 89 ? 3.456 3.373 8.409 1.00 98.12 89 ILE A O 1
ATOM 715 N N . LEU A 1 90 ? 3.012 1.458 9.507 1.00 98.19 90 LEU A N 1
ATOM 716 C CA . LEU A 1 90 ? 4.015 0.656 8.801 1.00 98.19 90 LEU A CA 1
ATOM 717 C C . LEU A 1 90 ? 3.791 0.696 7.282 1.00 98.19 90 LEU A C 1
ATOM 719 O O . LEU A 1 90 ? 4.713 1.018 6.539 1.00 98.19 90 LEU A O 1
ATOM 723 N N . LEU A 1 91 ? 2.553 0.448 6.843 1.00 98.62 91 LEU A N 1
ATOM 724 C CA . LEU A 1 91 ? 2.155 0.494 5.432 1.00 98.62 91 LEU A CA 1
ATOM 725 C C . LEU A 1 91 ? 2.420 1.875 4.819 1.00 98.62 91 LEU A C 1
ATOM 727 O O . LEU A 1 91 ? 2.981 1.984 3.733 1.00 98.62 91 LEU A O 1
ATOM 731 N N . THR A 1 92 ? 2.059 2.939 5.541 1.00 98.50 92 THR A N 1
ATOM 732 C CA . THR A 1 92 ? 2.248 4.323 5.082 1.00 98.50 92 THR A CA 1
ATOM 733 C C . THR A 1 92 ? 3.733 4.688 4.972 1.00 98.50 92 THR A C 1
ATOM 735 O O . THR A 1 92 ? 4.145 5.318 4.000 1.00 98.50 92 THR A O 1
ATOM 738 N N . ARG A 1 93 ? 4.560 4.271 5.943 1.00 98.31 93 ARG A N 1
ATOM 739 C CA . ARG A 1 93 ? 6.016 4.485 5.913 1.00 98.31 93 ARG A CA 1
ATOM 740 C C . ARG A 1 93 ? 6.667 3.735 4.761 1.00 98.31 93 ARG A C 1
ATOM 742 O O . ARG A 1 93 ? 7.529 4.305 4.104 1.00 98.31 93 ARG A O 1
ATOM 749 N N . GLN A 1 94 ? 6.253 2.493 4.518 1.00 98.56 94 GLN A N 1
ATOM 750 C CA . GLN A 1 94 ? 6.778 1.694 3.417 1.00 98.56 94 GLN A CA 1
ATOM 751 C C . GLN A 1 94 ? 6.459 2.343 2.064 1.00 98.56 94 GLN A C 1
ATOM 753 O O . GLN A 1 94 ? 7.376 2.545 1.276 1.00 98.56 94 GLN A O 1
ATOM 758 N N . ALA A 1 95 ? 5.209 2.762 1.835 1.00 98.44 95 ALA A N 1
ATOM 759 C CA . ALA A 1 95 ? 4.822 3.455 0.605 1.00 98.44 95 ALA A CA 1
ATOM 760 C C . ALA A 1 95 ? 5.675 4.710 0.351 1.00 98.44 95 ALA A C 1
ATOM 762 O O . ALA A 1 95 ? 6.190 4.899 -0.748 1.00 98.44 95 ALA A O 1
ATOM 763 N N . LYS A 1 96 ? 5.878 5.530 1.394 1.00 98.25 96 LYS A N 1
ATOM 764 C CA . LYS A 1 96 ? 6.735 6.720 1.326 1.00 98.25 96 LYS A CA 1
ATOM 765 C C . LYS A 1 96 ? 8.198 6.366 1.034 1.00 98.25 96 LYS A C 1
ATOM 767 O O . LYS A 1 96 ? 8.822 7.014 0.203 1.00 98.25 96 LYS A O 1
ATOM 772 N N . ALA A 1 97 ? 8.747 5.365 1.722 1.00 98.06 97 ALA A N 1
ATOM 773 C CA . ALA A 1 97 ? 10.146 4.958 1.577 1.00 98.06 97 ALA A CA 1
ATOM 774 C C . ALA A 1 97 ? 10.451 4.361 0.195 1.00 98.06 97 ALA A C 1
ATOM 776 O O . ALA A 1 97 ? 11.560 4.515 -0.302 1.00 98.06 97 ALA A O 1
ATOM 777 N N . GLU A 1 98 ? 9.472 3.707 -0.427 1.00 97.69 98 GLU A N 1
ATOM 778 C CA . GLU A 1 98 ? 9.568 3.187 -1.795 1.00 97.69 98 GLU A CA 1
ATOM 779 C C . GLU A 1 98 ? 9.318 4.258 -2.872 1.00 97.69 98 GLU A C 1
ATOM 781 O O . GLU A 1 98 ? 9.394 3.957 -4.057 1.00 97.69 98 GLU A O 1
ATOM 786 N N . GLY A 1 99 ? 9.028 5.505 -2.486 1.00 97.31 99 GLY A N 1
ATOM 787 C CA . GLY A 1 99 ? 8.878 6.623 -3.420 1.00 97.31 99 GLY A CA 1
ATOM 788 C C . GLY A 1 99 ? 7.525 6.700 -4.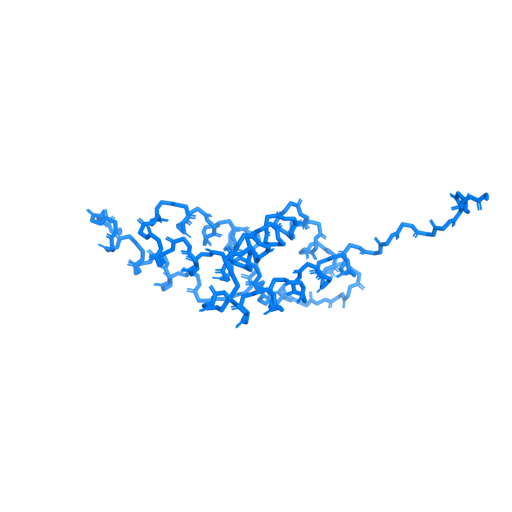129 1.00 97.31 99 GLY A C 1
ATOM 789 O O . GLY A 1 99 ? 7.360 7.540 -5.012 1.00 97.31 99 GLY A O 1
ATOM 790 N N . TRP A 1 100 ? 6.540 5.881 -3.743 1.00 98.19 100 TRP A N 1
ATOM 791 C CA . TRP A 1 100 ? 5.179 5.995 -4.275 1.00 98.19 100 TRP A CA 1
ATOM 792 C C . TRP A 1 100 ? 4.605 7.375 -3.962 1.00 98.19 100 TRP A C 1
ATOM 794 O O . TRP A 1 100 ? 4.779 7.891 -2.857 1.00 98.19 100 TRP A O 1
ATOM 804 N N . GLN A 1 101 ? 3.848 7.962 -4.883 1.00 97.81 101 GLN A N 1
ATOM 805 C CA . GLN A 1 101 ? 3.166 9.226 -4.608 1.00 97.81 101 GLN A CA 1
ATOM 806 C C . GLN A 1 101 ? 1.946 9.063 -3.696 1.00 97.81 101 GLN A C 1
ATOM 808 O O . GLN A 1 101 ? 1.251 8.046 -3.719 1.00 97.81 101 GLN A O 1
ATOM 813 N N . GLY A 1 102 ? 1.645 10.096 -2.908 1.00 95.31 102 GLY A N 1
ATOM 814 C CA . GLY A 1 102 ? 0.457 10.128 -2.059 1.00 95.31 102 GLY A CA 1
ATOM 815 C C . GLY A 1 102 ? 0.547 11.112 -0.897 1.00 95.31 102 GLY A C 1
ATOM 816 O O . GLY A 1 102 ? 1.557 11.775 -0.682 1.00 95.31 102 GLY A O 1
ATOM 817 N N . ASP A 1 103 ? -0.525 11.169 -0.109 1.00 96.00 103 ASP A N 1
ATOM 818 C CA . ASP A 1 103 ? -0.677 11.998 1.092 1.00 96.00 103 ASP A CA 1
ATOM 819 C C . ASP A 1 103 ? -0.012 11.367 2.335 1.00 96.00 103 ASP A C 1
ATOM 821 O O . ASP A 1 103 ? -0.558 11.405 3.442 1.00 96.00 103 ASP A O 1
ATOM 825 N N . TRP A 1 104 ? 1.150 10.726 2.161 1.00 97.75 104 TRP A N 1
ATOM 826 C CA . TRP A 1 104 ? 1.737 9.849 3.179 1.00 97.75 104 TRP A CA 1
ATOM 827 C C . TRP A 1 104 ? 2.122 10.586 4.457 1.00 97.75 104 TRP A C 1
ATOM 829 O O . TRP A 1 104 ? 1.842 10.090 5.545 1.00 97.75 104 TRP A O 1
ATOM 839 N N . ASP A 1 105 ? 2.697 11.782 4.348 1.00 97.19 105 ASP A N 1
ATOM 840 C CA . ASP A 1 105 ? 3.094 12.573 5.516 1.00 97.19 105 ASP A CA 1
ATOM 841 C C . ASP A 1 105 ? 1.897 13.011 6.355 1.00 97.19 105 ASP A C 1
ATOM 843 O O . ASP A 1 105 ? 1.848 12.760 7.560 1.00 97.19 105 ASP A O 1
ATOM 847 N N . SER A 1 106 ? 0.868 13.566 5.713 1.00 96.81 106 SER A N 1
ATOM 848 C CA . SER A 1 106 ? -0.377 13.937 6.389 1.00 96.81 106 SER A CA 1
ATOM 849 C C . SER A 1 106 ? -1.055 12.725 7.038 1.00 96.81 106 SER A C 1
ATOM 851 O O . SER A 1 106 ? -1.603 12.822 8.140 1.00 96.81 106 SER A O 1
ATOM 853 N N . ARG A 1 107 ? -0.993 11.553 6.391 1.00 97.00 107 ARG A N 1
ATOM 854 C CA . ARG A 1 107 ? -1.504 10.296 6.950 1.00 97.00 107 ARG A CA 1
ATOM 855 C C . ARG A 1 107 ? -0.699 9.831 8.164 1.00 97.00 107 ARG A C 1
ATOM 857 O O . ARG A 1 107 ? -1.316 9.415 9.141 1.00 97.00 107 ARG A O 1
ATOM 864 N N . LEU A 1 108 ? 0.633 9.920 8.139 1.00 97.38 108 LEU A N 1
ATOM 865 C CA . LEU A 1 108 ? 1.482 9.571 9.285 1.00 97.38 108 LEU A CA 1
ATOM 866 C C . LEU A 1 108 ? 1.166 10.443 10.500 1.00 97.38 108 LEU A C 1
ATOM 868 O O . LEU A 1 108 ? 0.966 9.898 11.582 1.00 97.38 108 LEU A O 1
ATOM 872 N N . VAL A 1 109 ? 1.033 11.761 10.315 1.00 96.06 109 VAL A N 1
ATOM 873 C CA . VAL A 1 109 ? 0.644 12.688 11.393 1.00 96.06 109 VAL A CA 1
ATOM 874 C C . VAL A 1 109 ? -0.700 12.276 12.005 1.00 96.06 109 VAL A C 1
ATOM 876 O O . VAL A 1 109 ? -0.802 12.076 13.217 1.00 96.06 109 VAL A O 1
ATOM 879 N N . ARG A 1 110 ? -1.723 12.055 11.164 1.00 95.62 110 ARG A N 1
ATOM 880 C CA . ARG A 1 110 ? -3.058 11.628 11.618 1.00 95.62 110 ARG A CA 1
ATOM 881 C C . ARG A 1 110 ? -3.016 10.310 12.396 1.00 95.62 110 ARG A C 1
ATOM 883 O O . ARG A 1 110 ? -3.672 10.189 13.430 1.00 95.62 110 ARG A O 1
ATOM 890 N N . LEU A 1 111 ? -2.289 9.313 11.893 1.00 95.88 111 LEU A N 1
ATOM 891 C CA . LEU A 1 111 ? -2.216 7.989 12.514 1.00 95.88 111 LEU A CA 1
ATOM 892 C C . LEU A 1 111 ? -1.437 8.009 13.835 1.00 95.88 111 LEU A C 1
ATOM 894 O O . LEU A 1 111 ? -1.854 7.343 14.781 1.00 95.88 111 LEU A O 1
ATOM 898 N N . SER A 1 112 ? -0.357 8.788 13.932 1.00 91.88 112 SER A N 1
ATOM 899 C CA . SER A 1 112 ? 0.388 8.965 15.186 1.00 91.88 112 SER A CA 1
ATOM 900 C C . SER A 1 112 ? -0.493 9.567 16.283 1.00 91.88 112 SER A C 1
ATOM 902 O O . SER A 1 112 ? -0.535 9.021 17.386 1.00 91.88 112 SER A O 1
ATOM 904 N N . HIS A 1 113 ? -1.288 10.596 15.953 1.00 92.69 113 HIS A N 1
ATOM 905 C CA . HIS A 1 113 ? -2.261 11.181 16.886 1.00 92.69 113 HIS A CA 1
ATOM 906 C C . HIS A 1 113 ? -3.278 10.137 17.372 1.00 92.69 113 HIS A C 1
ATOM 908 O O . HIS A 1 113 ? -3.528 10.029 18.570 1.00 92.69 113 HIS A O 1
ATOM 914 N N . LYS A 1 114 ? -3.832 9.322 16.461 1.00 90.25 114 LYS A N 1
ATOM 915 C CA . LYS A 1 114 ? -4.783 8.249 16.811 1.00 90.25 114 LYS A CA 1
ATOM 916 C C . LYS A 1 114 ? -4.172 7.140 17.670 1.00 90.25 114 LYS A C 1
ATOM 918 O O . LYS A 1 114 ? -4.876 6.537 18.470 1.00 90.25 114 LYS A O 1
ATOM 923 N N . MET A 1 115 ? -2.875 6.880 17.522 1.00 88.94 115 MET A N 1
ATOM 924 C CA . MET A 1 115 ? -2.146 5.899 18.328 1.00 88.94 115 MET A CA 1
ATOM 925 C C . MET A 1 115 ? -1.760 6.438 19.720 1.00 88.94 115 MET A C 1
ATOM 927 O O . MET A 1 115 ? -1.193 5.697 20.518 1.00 88.94 115 MET A O 1
ATOM 931 N N . GLY A 1 116 ? -2.028 7.717 20.014 1.00 80.00 116 GLY A N 1
ATOM 932 C CA . GLY A 1 116 ? -1.638 8.350 21.275 1.00 80.00 116 GLY A CA 1
ATOM 933 C C . GLY A 1 116 ? -0.128 8.564 21.415 1.00 80.00 116 GLY A C 1
ATOM 934 O O . GLY A 1 116 ? 0.362 8.702 22.533 1.00 80.00 116 GLY A O 1
ATOM 935 N N . LYS A 1 117 ? 0.625 8.573 20.303 1.00 60.44 117 LYS A N 1
ATOM 936 C CA . LYS A 1 117 ? 2.056 8.910 20.305 1.00 60.44 117 LYS A CA 1
ATOM 937 C C . LYS A 1 117 ? 2.256 10.334 19.772 1.00 60.44 117 LYS A C 1
ATOM 939 O O . LYS A 1 117 ? 1.675 10.651 18.732 1.00 60.44 117 LYS A O 1
ATOM 944 N N . PRO A 1 118 ? 3.071 11.179 20.431 1.00 51.91 118 PRO A N 1
ATOM 945 C CA . PRO A 1 118 ? 3.492 12.439 19.832 1.00 51.91 118 PRO A CA 1
ATOM 946 C C . PRO A 1 118 ? 4.256 12.160 18.528 1.00 51.91 118 PRO A C 1
ATOM 948 O O . PRO A 1 118 ? 4.984 11.166 18.441 1.00 51.91 118 PRO A O 1
ATOM 951 N N . VAL A 1 119 ? 4.011 12.996 17.512 1.00 54.88 119 VAL A N 1
ATOM 952 C CA . VAL A 1 119 ? 4.737 12.999 16.228 1.00 54.88 119 VAL A CA 1
ATOM 953 C C . VAL A 1 119 ? 6.134 13.555 16.436 1.00 54.88 119 VAL A C 1
ATOM 955 O O . VAL A 1 119 ? 6.237 14.590 17.129 1.00 54.88 119 VAL A O 1
#

Foldseek 3Di:
DDPPPPDDDDLVNLLVVLLVQLVVLVVCVVPDVCSLVSNLVSLVSNLVSVLVNLVCCCPVVVDPAAEARRSLVSNLVVCVVVLVLVVSLVSLVSCVVSRYDDPSVVSNCVSCVSVVHHD

Secondary structure (DSSP, 8-state):
---TTPPPPPHHHHHHHHHHHHHHHHHHTTT-TTHHHHHHHHHHHHHHTHHHHHHHHHHTS--SS--B-HHHHHHHHHHHHTT-HHHHHHHHHHHHHTT-BSSHHHHHHHHHHHTT---

Organism: NCBI:txid354351

Sequence (119 aa):
MYDLDAPAIPILSRHFAFQAICISYYRWRDVDDFAIGGAIEACEKSLAISKLAAEAFIIEEKFDIIPSHHCFKQYAIIEEKRGNFAKAILLTRQAKAEGWQGDWDSRLVRLSHKMGKPV